Protein AF-A0A4Y2NCM9-F1 (afdb_monomer_lite)

Organism: Araneus ventricosus (NCBI:txid182803)

InterPro domains:
  IPR009729 Galactose-3-O-sulfotransferase [PF06990] (1-97)
  IPR009729 Galactose-3-O-sulfotransferase [PTHR14647] (1-116)
  IPR027417 P-loop containing nucleoside triphosphate hydrolase [G3DSA:3.40.50.300] (1-84)

Structure (mmCIF, N/CA/C/O backbone):
data_AF-A0A4Y2NCM9-F1
#
_entry.id   AF-A0A4Y2NCM9-F1
#
loop_
_atom_site.group_PDB
_atom_site.id
_atom_site.type_symbol
_atom_site.label_atom_id
_atom_site.label_alt_id
_atom_site.label_comp_id
_atom_site.label_asym_id
_atom_site.label_entity_id
_atom_site.label_seq_id
_atom_site.pdbx_PDB_ins_code
_atom_site.Cartn_x
_atom_site.Cartn_y
_atom_site.Cartn_z
_atom_site.occupancy
_atom_site.B_iso_or_equiv
_atom_site.auth_seq_id
_atom_site.auth_comp_id
_atom_site.aut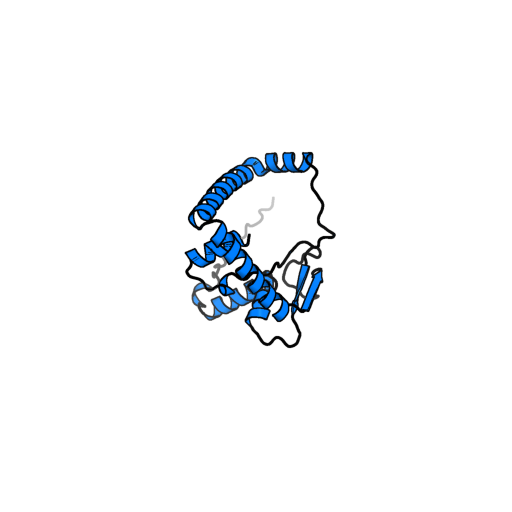h_asym_id
_atom_site.auth_atom_id
_atom_site.pdbx_PDB_model_num
ATOM 1 N N . MET A 1 1 ? -3.999 -5.827 4.465 1.00 87.31 1 MET A N 1
ATOM 2 C CA . MET A 1 1 ? -3.783 -4.992 3.259 1.00 87.31 1 MET A CA 1
ATOM 3 C C . MET A 1 1 ? -3.686 -5.899 2.050 1.00 87.31 1 MET A C 1
ATOM 5 O O . MET A 1 1 ? -4.489 -5.745 1.146 1.00 87.31 1 MET A O 1
ATOM 9 N N . ASP A 1 2 ? -2.775 -6.867 2.076 1.00 96.94 2 ASP A N 1
ATOM 10 C CA . ASP A 1 2 ? -2.495 -7.769 0.951 1.00 96.94 2 ASP A CA 1
ATOM 11 C C . ASP A 1 2 ? -3.730 -8.566 0.493 1.00 96.94 2 ASP A C 1
ATOM 13 O O . ASP A 1 2 ? -4.013 -8.621 -0.696 1.00 96.94 2 ASP A O 1
ATOM 17 N N . GLU A 1 3 ? -4.558 -9.054 1.421 1.00 98.06 3 GLU A N 1
ATOM 18 C CA . GLU A 1 3 ? -5.832 -9.725 1.098 1.00 98.06 3 GLU A CA 1
ATOM 19 C C . GLU A 1 3 ? -6.776 -8.828 0.271 1.00 98.06 3 GLU A C 1
ATOM 21 O O . GLU A 1 3 ? -7.452 -9.282 -0.650 1.00 98.06 3 GLU A O 1
ATOM 26 N N . SER A 1 4 ? -6.806 -7.522 0.561 1.00 97.75 4 SER A N 1
ATOM 27 C CA . SER A 1 4 ? -7.602 -6.559 -0.206 1.00 97.75 4 SER A CA 1
ATOM 28 C C . SER A 1 4 ? -7.053 -6.352 -1.616 1.00 97.75 4 SER A C 1
ATOM 30 O O . SER A 1 4 ? -7.839 -6.151 -2.539 1.00 97.75 4 SER A O 1
ATOM 32 N N . LEU A 1 5 ? -5.731 -6.427 -1.793 1.00 98.19 5 LEU A N 1
ATOM 33 C CA . LEU A 1 5 ? -5.086 -6.371 -3.107 1.00 98.19 5 LEU A CA 1
ATOM 34 C C . LEU A 1 5 ? -5.355 -7.640 -3.919 1.00 98.19 5 LEU A C 1
ATOM 36 O O . LEU A 1 5 ? -5.637 -7.540 -5.109 1.00 98.19 5 LEU A O 1
ATOM 40 N N . VAL A 1 6 ? -5.357 -8.814 -3.277 1.00 98.56 6 VAL A N 1
ATOM 41 C CA . VAL A 1 6 ? -5.759 -10.078 -3.914 1.00 98.56 6 VAL A CA 1
ATOM 42 C C . VAL A 1 6 ? -7.194 -9.979 -4.430 1.00 98.56 6 VAL A C 1
ATOM 44 O O . VAL A 1 6 ? -7.440 -10.247 -5.603 1.00 98.56 6 VAL A O 1
ATOM 47 N N . LEU A 1 7 ? -8.144 -9.531 -3.603 1.00 98.44 7 LEU A N 1
ATOM 48 C CA . LEU A 1 7 ? -9.526 -9.350 -4.061 1.00 98.44 7 LEU A CA 1
ATOM 49 C C . LEU A 1 7 ? -9.628 -8.329 -5.204 1.00 98.44 7 LEU A C 1
ATOM 51 O O . LEU A 1 7 ? -10.317 -8.586 -6.190 1.00 98.44 7 LEU A O 1
ATOM 55 N N . LEU A 1 8 ? -8.927 -7.194 -5.103 1.00 98.12 8 LEU A N 1
ATOM 56 C CA . LEU A 1 8 ? -8.916 -6.162 -6.144 1.00 98.12 8 LEU A CA 1
ATOM 57 C C . LEU A 1 8 ? -8.395 -6.697 -7.484 1.00 98.12 8 LEU A C 1
ATOM 59 O O . LEU A 1 8 ? -9.002 -6.429 -8.519 1.00 98.12 8 LEU A O 1
ATOM 63 N N . ARG A 1 9 ? -7.312 -7.482 -7.453 1.00 98.38 9 ARG A N 1
ATOM 64 C CA . ARG A 1 9 ? -6.724 -8.133 -8.628 1.00 98.38 9 ARG A CA 1
ATOM 65 C C . ARG A 1 9 ? -7.767 -8.949 -9.390 1.00 98.38 9 ARG A C 1
ATOM 67 O O . ARG A 1 9 ? -7.910 -8.789 -10.597 1.00 98.38 9 ARG A O 1
ATOM 74 N N . HIS A 1 10 ? -8.530 -9.782 -8.680 1.00 98.25 10 HIS A N 1
ATOM 75 C CA . HIS A 1 10 ? -9.581 -10.605 -9.290 1.00 98.25 10 HIS A CA 1
ATOM 76 C C . HIS A 1 10 ? -10.756 -9.775 -9.803 1.00 98.25 10 HIS A C 1
ATOM 78 O O . HIS A 1 10 ? -11.262 -10.048 -10.886 1.00 98.25 10 HIS A O 1
ATOM 84 N N . LEU A 1 11 ? -11.174 -8.742 -9.066 1.00 98.00 11 LEU A N 1
ATOM 85 C CA . LEU A 1 11 ? -12.281 -7.871 -9.479 1.00 98.00 11 LEU A CA 1
ATOM 86 C C . LEU A 1 11 ? -11.989 -7.091 -10.765 1.00 98.00 11 LEU A C 1
ATOM 88 O O . LEU A 1 11 ? -12.917 -6.785 -11.512 1.00 98.00 11 LEU A O 1
ATOM 92 N N . LEU A 1 12 ? -10.724 -6.750 -11.010 1.00 98.12 12 LEU A N 1
ATOM 93 C CA . LEU A 1 12 ? -10.300 -5.968 -12.173 1.00 98.12 12 LEU A CA 1
ATOM 94 C C . LEU A 1 12 ? -9.673 -6.815 -13.286 1.00 98.12 12 LEU A C 1
ATOM 96 O O . LEU A 1 12 ? -9.265 -6.256 -14.303 1.00 98.12 12 LEU A O 1
ATOM 100 N N . CYS A 1 13 ? -9.629 -8.142 -13.120 1.00 97.88 13 CYS A N 1
ATOM 101 C CA . CYS A 1 13 ? -8.948 -9.066 -14.032 1.00 97.88 13 CYS A CA 1
ATOM 102 C C . CYS A 1 13 ? -7.484 -8.664 -14.282 1.00 97.88 13 CYS A C 1
ATOM 104 O O . CYS A 1 13 ? -7.004 -8.714 -15.412 1.00 97.88 13 CYS A O 1
ATOM 106 N N . TRP A 1 14 ? -6.808 -8.216 -13.226 1.00 98.06 14 TRP A N 1
ATOM 107 C CA . TRP A 1 14 ? -5.428 -7.753 -13.268 1.00 98.06 14 TRP A CA 1
ATOM 108 C C . TRP A 1 14 ? -4.433 -8.886 -13.030 1.00 98.06 14 TRP A C 1
ATOM 110 O O . TRP A 1 14 ? -4.719 -9.883 -12.353 1.00 98.06 14 TRP A O 1
ATOM 120 N N . ASP A 1 15 ? -3.233 -8.707 -13.568 1.00 97.94 15 ASP A N 1
ATOM 121 C CA . ASP A 1 15 ? -2.120 -9.598 -13.296 1.00 97.94 15 ASP A CA 1
ATOM 122 C C . ASP A 1 15 ? -1.587 -9.363 -11.878 1.00 97.94 15 ASP A C 1
ATOM 124 O O . ASP A 1 15 ? -1.894 -8.377 -11.205 1.00 97.94 15 ASP A O 1
ATOM 128 N N . ILE A 1 16 ? -0.793 -10.310 -11.374 1.00 97.94 16 ILE A N 1
ATOM 129 C CA . ILE A 1 16 ? -0.213 -10.182 -10.031 1.00 97.94 16 ILE A CA 1
ATOM 130 C C . ILE A 1 16 ? 0.702 -8.956 -9.920 1.00 97.94 16 ILE A C 1
ATOM 132 O O . ILE A 1 16 ? 0.724 -8.306 -8.878 1.00 97.94 16 ILE A O 1
ATOM 136 N N . ASP A 1 17 ? 1.395 -8.613 -11.007 1.00 96.94 17 ASP A N 1
ATOM 137 C CA . ASP A 1 17 ? 2.324 -7.484 -11.067 1.00 96.94 17 ASP A CA 1
ATOM 138 C C . ASP A 1 17 ? 1.612 -6.124 -11.003 1.00 96.94 17 ASP A C 1
ATOM 140 O O . ASP A 1 17 ? 2.186 -5.168 -10.484 1.00 96.94 17 ASP A O 1
ATOM 144 N N . ASP A 1 18 ? 0.344 -6.043 -11.419 1.00 96.50 18 ASP A N 1
ATOM 145 C CA . ASP A 1 18 ? -0.454 -4.808 -11.370 1.00 96.50 18 ASP A CA 1
ATOM 146 C C . ASP A 1 18 ? -0.842 -4.402 -9.938 1.00 96.50 18 ASP A C 1
ATOM 148 O O . ASP A 1 18 ? -1.204 -3.251 -9.683 1.00 96.50 18 ASP A O 1
ATOM 152 N N . VAL A 1 19 ? -0.788 -5.344 -8.990 1.00 97.06 19 VAL A N 1
ATOM 153 C CA . VAL A 1 19 ? -1.152 -5.123 -7.581 1.00 97.06 19 VAL A CA 1
ATOM 154 C C . VAL A 1 19 ? 0.037 -5.216 -6.626 1.00 97.06 19 VAL A C 1
ATOM 156 O O . VAL A 1 19 ? -0.148 -5.147 -5.408 1.00 97.06 19 VAL A O 1
ATOM 159 N N . VAL A 1 20 ? 1.262 -5.337 -7.144 1.00 96.75 20 VAL A N 1
ATOM 160 C CA . VAL A 1 20 ? 2.476 -5.241 -6.326 1.00 96.75 20 VAL A CA 1
ATOM 161 C C . VAL A 1 20 ? 2.602 -3.822 -5.774 1.00 96.75 20 VAL A C 1
ATOM 163 O O . VAL A 1 20 ? 2.483 -2.834 -6.498 1.00 96.75 20 VAL A O 1
ATOM 166 N N . THR A 1 21 ? 2.877 -3.702 -4.472 1.00 94.31 21 THR A N 1
ATOM 167 C CA . THR A 1 21 ? 2.998 -2.395 -3.812 1.00 94.31 21 THR A CA 1
ATOM 168 C C . THR A 1 21 ? 4.256 -2.292 -2.961 1.00 94.31 21 THR A C 1
ATOM 170 O O . THR A 1 21 ? 4.607 -3.201 -2.213 1.00 94.31 21 THR A O 1
ATOM 173 N N . PHE A 1 22 ? 4.926 -1.141 -3.037 1.00 93.88 22 PHE A N 1
ATOM 174 C CA . PHE A 1 22 ? 6.016 -0.780 -2.133 1.00 93.88 22 PHE A CA 1
ATOM 175 C C . PHE A 1 22 ? 5.525 0.189 -1.058 1.00 93.88 22 PHE A C 1
ATOM 177 O O . PHE A 1 22 ? 4.723 1.090 -1.313 1.00 93.88 22 PHE A O 1
ATOM 184 N N . LYS A 1 23 ? 6.033 0.035 0.168 1.00 90.88 23 LYS A N 1
ATOM 185 C CA . LYS A 1 23 ? 5.654 0.878 1.312 1.00 90.88 23 LYS A CA 1
ATOM 186 C C . LYS A 1 23 ? 6.413 2.206 1.295 1.00 90.88 23 LYS A C 1
ATOM 188 O O . LYS A 1 23 ? 7.333 2.429 2.077 1.00 90.88 23 LYS A O 1
ATOM 193 N N . LEU A 1 24 ? 6.000 3.107 0.411 1.00 89.12 24 LEU A N 1
ATOM 194 C CA . LEU A 1 24 ? 6.487 4.487 0.378 1.00 89.12 24 LEU A CA 1
ATOM 195 C C . LEU A 1 24 ? 5.889 5.321 1.518 1.00 89.12 24 LEU A C 1
ATOM 197 O O . LEU A 1 24 ? 4.818 5.016 2.040 1.00 89.12 24 LEU A O 1
ATOM 201 N N . ASN A 1 25 ? 6.582 6.397 1.908 1.00 86.88 25 ASN A N 1
ATOM 202 C CA . ASN A 1 25 ? 6.146 7.331 2.956 1.00 86.88 25 ASN A CA 1
ATOM 203 C C . ASN A 1 25 ? 5.853 6.673 4.321 1.00 86.88 25 ASN A C 1
ATOM 205 O O . ASN A 1 25 ? 5.199 7.267 5.185 1.00 86.88 25 ASN A O 1
ATOM 209 N N . ALA A 1 26 ? 6.367 5.463 4.556 1.00 90.88 26 ALA A N 1
ATOM 210 C CA . ALA A 1 26 ? 6.241 4.797 5.838 1.00 90.88 26 ALA A CA 1
ATOM 211 C C . ALA A 1 26 ? 6.939 5.636 6.913 1.00 90.88 26 ALA A C 1
ATOM 213 O O . ALA A 1 26 ? 8.100 6.016 6.766 1.00 90.88 26 ALA A O 1
ATOM 214 N N . ARG A 1 27 ? 6.245 5.943 8.014 1.00 92.38 27 ARG A N 1
ATOM 215 C CA . ARG A 1 27 ? 6.860 6.676 9.128 1.00 92.38 27 ARG A CA 1
ATOM 216 C C . ARG A 1 27 ? 8.063 5.889 9.644 1.00 92.38 27 ARG A C 1
ATOM 218 O O . ARG A 1 27 ? 7.927 4.700 9.937 1.00 92.38 27 ARG A O 1
ATOM 225 N N . ASN A 1 28 ? 9.205 6.557 9.779 1.00 91.38 28 ASN A N 1
ATOM 226 C CA . ASN A 1 28 ? 10.401 5.959 10.351 1.00 91.38 28 ASN A CA 1
ATOM 227 C C . ASN A 1 28 ? 10.055 5.424 11.758 1.00 91.38 28 ASN A C 1
ATOM 229 O O . ASN A 1 28 ? 9.450 6.167 12.544 1.00 91.38 28 ASN A O 1
ATOM 233 N N . PRO A 1 29 ? 10.389 4.155 12.068 1.00 90.12 29 PRO A N 1
ATOM 234 C CA . PRO A 1 29 ? 10.079 3.525 13.347 1.00 90.12 29 PRO A CA 1
ATOM 235 C C . PRO A 1 29 ? 10.448 4.360 14.577 1.00 90.12 29 PRO A C 1
ATOM 237 O O . PRO A 1 29 ? 9.692 4.351 15.541 1.00 90.12 29 PRO A O 1
ATOM 240 N N . ILE A 1 30 ? 11.526 5.153 14.524 1.00 91.62 30 ILE A N 1
ATOM 241 C CA . ILE A 1 30 ? 11.964 5.994 15.654 1.00 91.62 30 ILE A CA 1
ATOM 242 C C . ILE A 1 30 ? 10.947 7.078 16.043 1.00 91.62 30 ILE A C 1
ATOM 244 O O . ILE A 1 30 ? 10.976 7.580 17.161 1.00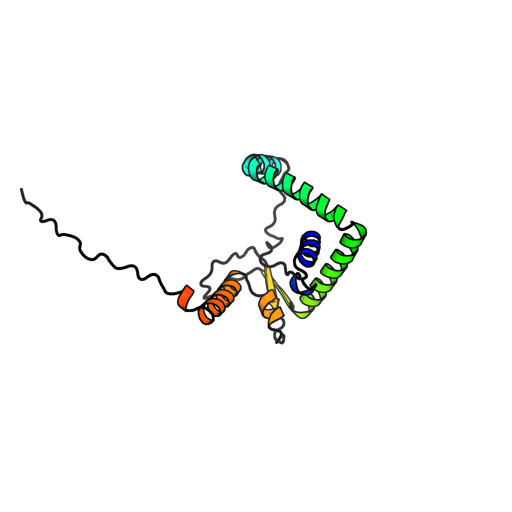 91.62 30 ILE A O 1
ATOM 248 N N . TYR A 1 31 ? 10.055 7.463 15.124 1.00 91.44 31 TYR A N 1
ATOM 249 C CA . TYR A 1 31 ? 8.999 8.451 15.364 1.00 91.44 31 TYR A CA 1
ATOM 250 C C . TYR A 1 31 ? 7.626 7.808 15.590 1.00 91.44 31 TYR A C 1
ATOM 252 O O . TYR A 1 31 ? 6.615 8.517 15.600 1.00 91.44 31 TYR A O 1
ATOM 260 N N . LYS A 1 32 ? 7.553 6.476 15.706 1.00 91.38 32 LYS A N 1
ATOM 261 C CA . LYS A 1 32 ? 6.320 5.779 16.073 1.00 91.38 32 LYS A CA 1
ATOM 262 C C . LYS A 1 32 ? 6.243 5.694 17.594 1.00 91.38 32 LYS A C 1
ATOM 264 O O . LYS A 1 32 ? 7.143 5.166 18.235 1.00 91.38 32 LYS A O 1
ATOM 269 N N . SER A 1 33 ? 5.156 6.205 18.159 1.00 90.25 33 SER A N 1
ATOM 270 C CA . SER A 1 33 ? 4.813 6.031 19.567 1.00 90.25 33 SER A CA 1
ATOM 271 C C . SER A 1 33 ? 3.634 5.074 19.691 1.00 90.25 33 SER A C 1
ATOM 273 O O . SER A 1 33 ? 2.718 5.092 18.866 1.00 90.25 33 SER A O 1
ATOM 2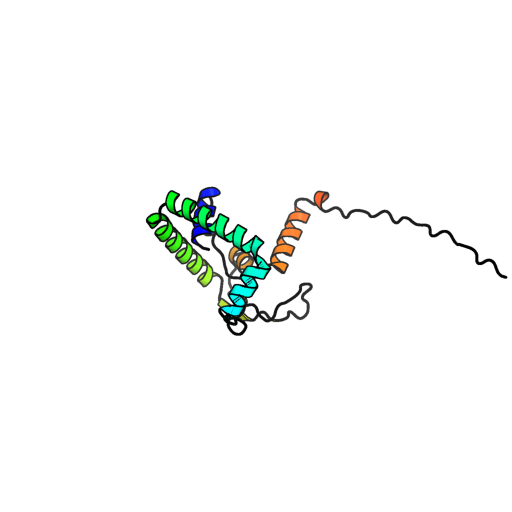75 N N . ASN A 1 34 ? 3.651 4.251 20.735 1.00 92.44 34 ASN A N 1
ATOM 276 C CA . ASN A 1 34 ? 2.494 3.444 21.091 1.00 92.44 34 ASN A CA 1
ATOM 277 C C . ASN A 1 34 ? 1.476 4.318 21.820 1.00 92.44 34 ASN A C 1
ATOM 279 O O . ASN A 1 34 ? 1.846 5.116 22.678 1.00 92.44 34 ASN A O 1
ATOM 283 N N . LEU A 1 35 ? 0.204 4.151 21.475 1.00 93.69 35 LEU A N 1
ATOM 284 C CA . LEU A 1 35 ? -0.898 4.810 22.164 1.00 93.69 35 LEU A CA 1
ATOM 285 C C . LEU A 1 35 ? -1.274 4.008 23.410 1.00 93.69 35 LEU A C 1
ATOM 287 O O . LEU A 1 35 ? -1.449 2.786 23.335 1.00 93.69 35 LEU A O 1
ATOM 291 N N . SER A 1 36 ? -1.440 4.699 24.533 1.00 96.81 36 SER A N 1
ATOM 292 C CA . SER A 1 36 ? -2.077 4.149 25.728 1.00 96.81 36 SER A CA 1
ATOM 293 C C . SER A 1 36 ? -3.542 3.808 25.454 1.00 96.81 36 SER A C 1
ATOM 295 O O . SER A 1 36 ? -4.161 4.312 24.513 1.00 96.81 36 SER A O 1
ATOM 297 N N . GLU A 1 37 ? -4.127 2.956 26.294 1.00 96.56 37 GLU A N 1
ATOM 298 C CA . GLU A 1 37 ? -5.530 2.573 26.128 1.00 96.56 37 GLU A CA 1
ATOM 299 C C . GLU A 1 37 ? -6.466 3.784 26.248 1.00 96.56 37 GLU A C 1
ATOM 301 O O . GLU A 1 37 ? -7.360 3.965 25.425 1.00 96.56 37 GLU A O 1
ATOM 306 N N . THR A 1 38 ? -6.194 4.695 27.186 1.00 97.50 38 THR A N 1
ATOM 307 C CA . THR A 1 38 ? -6.948 5.947 27.338 1.00 97.50 38 THR A CA 1
ATOM 308 C C . THR A 1 38 ? -6.892 6.814 26.077 1.00 97.50 38 THR A C 1
ATOM 310 O O . THR A 1 38 ? -7.916 7.348 25.651 1.00 97.50 38 THR A O 1
ATOM 313 N N . GLU A 1 39 ? -5.721 6.940 25.443 1.00 97.19 39 GLU A N 1
ATOM 314 C CA . GLU A 1 39 ? -5.579 7.691 24.189 1.00 97.19 39 GLU A CA 1
ATOM 315 C C . GLU A 1 39 ? -6.372 7.048 23.051 1.00 97.19 39 GLU A C 1
ATOM 317 O O . GLU A 1 39 ? -7.060 7.760 22.322 1.00 97.19 39 GLU A O 1
ATOM 322 N N . LYS A 1 40 ? -6.348 5.715 22.925 1.00 95.94 40 LYS A N 1
ATOM 323 C CA . LYS A 1 40 ? -7.156 5.003 21.922 1.00 95.94 40 LYS A CA 1
ATOM 324 C C . LYS A 1 40 ? -8.648 5.250 22.123 1.00 95.94 40 LYS A C 1
ATOM 326 O O . LYS A 1 40 ? -9.338 5.584 21.164 1.00 95.94 40 LYS A O 1
ATOM 331 N N . GLN A 1 41 ? -9.138 5.150 23.358 1.00 96.50 41 GLN A N 1
ATOM 332 C CA . GLN A 1 41 ? -10.550 5.395 23.666 1.00 96.50 41 GLN A CA 1
ATOM 333 C C . GLN A 1 41 ? -10.956 6.840 23.358 1.00 96.50 41 GLN A C 1
ATOM 335 O O . GLN A 1 41 ? -12.028 7.084 22.804 1.00 96.50 41 GLN A O 1
ATOM 340 N N . ASN A 1 42 ? -10.092 7.809 23.663 1.00 97.44 42 ASN A N 1
ATOM 341 C CA . ASN A 1 42 ? -10.338 9.206 23.313 1.00 97.44 42 ASN A CA 1
ATOM 342 C C . ASN A 1 42 ? -10.355 9.414 21.793 1.00 97.44 42 ASN A C 1
ATOM 344 O O . ASN A 1 42 ? -11.247 10.089 21.286 1.00 97.44 42 ASN A O 1
ATOM 348 N N . LEU A 1 43 ? -9.430 8.798 21.054 1.00 96.62 43 LEU A N 1
ATOM 349 C CA . LEU A 1 43 ? -9.403 8.865 19.592 1.00 96.62 43 LEU A CA 1
ATOM 350 C C . LEU A 1 43 ? -10.646 8.236 18.957 1.00 96.62 43 LEU A C 1
ATOM 352 O O . LEU A 1 43 ? -11.187 8.819 18.021 1.00 96.62 43 LEU A O 1
ATOM 356 N N . LEU A 1 44 ? -11.131 7.105 19.477 1.00 96.19 44 LEU A N 1
ATOM 357 C CA . LEU A 1 44 ? -12.368 6.470 19.010 1.00 96.19 44 LEU A CA 1
ATOM 358 C C . LEU A 1 44 ? -13.596 7.345 19.273 1.00 96.19 44 LEU A C 1
ATOM 360 O O . LEU A 1 44 ? -14.466 7.441 18.415 1.00 96.19 44 LEU A O 1
ATOM 364 N N . LYS A 1 45 ? -13.658 8.034 20.420 1.00 96.69 45 LYS A N 1
ATOM 365 C CA . LYS A 1 45 ? -14.730 9.002 20.705 1.00 96.69 45 LYS A CA 1
ATOM 366 C C . LYS A 1 45 ? -14.681 10.200 19.758 1.00 96.69 45 LYS A C 1
ATOM 368 O O . LYS A 1 45 ? -15.718 10.623 19.259 1.00 96.69 45 LYS A O 1
ATOM 373 N N . LEU A 1 46 ? -13.486 10.736 19.502 1.00 97.94 46 LEU A N 1
ATOM 374 C CA . LEU A 1 46 ? -13.292 11.875 18.600 1.00 97.94 46 LEU A CA 1
ATOM 375 C C . LEU A 1 46 ? -13.599 11.522 17.138 1.00 97.94 46 LEU A C 1
ATOM 377 O O . LEU A 1 46 ? -14.159 12.346 16.424 1.00 97.94 46 LEU A O 1
ATOM 381 N N . ASN A 1 47 ? -13.280 10.298 16.711 1.00 97.75 47 ASN A N 1
ATOM 382 C CA . ASN A 1 47 ? -13.492 9.802 15.347 1.00 97.75 47 ASN A CA 1
ATOM 383 C C . ASN A 1 47 ? -14.649 8.795 15.289 1.00 97.75 47 ASN A C 1
ATOM 385 O O . ASN A 1 47 ? -14.602 7.829 14.531 1.00 97.75 47 ASN A O 1
ATOM 389 N N . TYR A 1 48 ? -15.685 8.994 16.108 1.00 97.50 48 TYR A N 1
ATOM 390 C CA . TYR A 1 48 ? -16.766 8.018 16.265 1.00 97.50 48 TYR A CA 1
ATOM 391 C C . TYR A 1 48 ? -17.450 7.667 14.936 1.00 97.50 48 TYR A C 1
ATOM 393 O O . TYR A 1 48 ? -17.706 6.498 14.657 1.00 97.50 48 TYR A O 1
ATOM 401 N N . ALA A 1 49 ? -17.702 8.668 14.087 1.00 97.94 49 ALA A N 1
ATOM 402 C CA . ALA A 1 49 ? -18.307 8.451 12.775 1.00 97.94 49 ALA A CA 1
ATOM 403 C C . ALA A 1 49 ? -17.422 7.583 11.861 1.00 97.94 49 ALA A C 1
ATOM 405 O O . ALA A 1 49 ? -17.922 6.652 11.228 1.00 97.94 49 ALA A O 1
ATOM 406 N N . ASP A 1 50 ? -16.113 7.838 11.839 1.00 98.00 50 ASP A N 1
ATOM 407 C CA . ASP A 1 50 ? -15.163 7.060 11.040 1.00 98.00 50 ASP A CA 1
ATOM 408 C C . ASP A 1 50 ? -14.992 5.641 11.588 1.00 98.00 50 ASP A C 1
ATOM 410 O O . ASP A 1 50 ? -14.888 4.694 10.811 1.00 98.00 50 ASP A O 1
ATOM 414 N N . ALA A 1 51 ? -15.032 5.464 12.913 1.00 96.94 51 ALA A N 1
ATOM 415 C CA . ALA A 1 51 ? -15.003 4.146 13.543 1.00 96.94 51 ALA A CA 1
ATOM 416 C C . ALA A 1 51 ? -16.226 3.303 13.139 1.00 96.94 51 ALA A C 1
ATOM 418 O O . ALA A 1 51 ? -16.077 2.149 12.740 1.00 96.94 51 ALA A O 1
ATOM 419 N N . LEU A 1 52 ? -17.427 3.895 13.144 1.00 97.44 52 LEU A N 1
ATOM 420 C CA . LEU A 1 52 ? -18.636 3.222 12.655 1.00 97.44 52 LEU A CA 1
ATOM 421 C C . LEU A 1 52 ? -18.525 2.829 11.175 1.00 97.44 52 LEU A C 1
ATOM 423 O O . LEU A 1 52 ? -18.950 1.737 10.784 1.00 97.44 52 LEU A O 1
ATOM 427 N N . LEU A 1 53 ? -17.966 3.714 10.345 1.00 98.12 53 LEU A N 1
ATOM 428 C CA . LEU A 1 53 ? -17.754 3.448 8.925 1.00 98.12 53 LEU A CA 1
ATOM 429 C C . LEU A 1 53 ? -16.762 2.296 8.723 1.00 98.12 53 LEU A C 1
ATOM 431 O O . LEU A 1 53 ? -17.033 1.372 7.954 1.00 98.12 53 LEU A O 1
ATOM 435 N N . TYR A 1 54 ? -15.646 2.328 9.450 1.00 96.88 54 TYR A N 1
ATOM 436 C CA . TYR A 1 54 ? -14.626 1.287 9.437 1.00 96.88 54 TYR A CA 1
ATOM 437 C C . TYR A 1 54 ? -15.217 -0.075 9.816 1.00 96.88 54 TYR A C 1
ATOM 439 O O . TYR A 1 54 ? -15.102 -1.026 9.042 1.00 96.88 54 TYR A O 1
ATOM 447 N N . ASP A 1 55 ? -15.953 -0.159 10.928 1.00 97.31 55 ASP A N 1
ATOM 448 C CA . ASP A 1 55 ? -16.580 -1.401 11.395 1.00 97.31 55 ASP A CA 1
ATOM 449 C C . ASP A 1 55 ? -17.546 -1.998 10.366 1.00 97.31 55 ASP A C 1
ATOM 451 O O . ASP A 1 55 ? -17.625 -3.220 10.185 1.00 97.31 55 ASP A O 1
ATOM 455 N N . ARG A 1 56 ? -18.300 -1.142 9.665 1.00 98.06 56 ARG A N 1
ATOM 456 C CA . ARG A 1 56 ? -19.204 -1.575 8.595 1.00 98.06 56 ARG A CA 1
ATOM 457 C C . ARG A 1 56 ? -18.434 -2.206 7.438 1.00 98.06 56 ARG A C 1
ATOM 459 O O . ARG A 1 56 ? -18.874 -3.239 6.924 1.00 98.06 56 ARG A O 1
ATOM 466 N N . PHE A 1 57 ? -17.329 -1.596 7.017 1.00 97.69 57 PHE A N 1
ATOM 467 C CA . PHE A 1 57 ? -16.552 -2.071 5.875 1.00 97.69 57 PHE A CA 1
ATOM 468 C C . PHE A 1 57 ? -15.647 -3.254 6.203 1.00 97.69 57 PHE A C 1
ATOM 470 O O . PHE A 1 57 ? -15.529 -4.121 5.347 1.00 97.69 57 PHE A O 1
ATOM 477 N N . VAL A 1 58 ? -15.117 -3.377 7.424 1.00 97.62 58 VAL A N 1
ATOM 478 C CA . VAL A 1 58 ? -14.410 -4.594 7.864 1.00 97.62 58 VAL A CA 1
ATOM 479 C C . VAL A 1 58 ? -15.343 -5.800 7.808 1.00 97.62 58 VAL A C 1
ATOM 481 O O . VAL A 1 58 ? -15.032 -6.789 7.157 1.00 97.62 58 VAL A O 1
ATOM 484 N N . LYS A 1 59 ? -16.559 -5.687 8.358 1.00 98.31 59 LYS A N 1
ATOM 485 C CA . LYS A 1 59 ? -17.556 -6.771 8.283 1.00 98.31 59 LYS A CA 1
ATOM 486 C C . LYS A 1 59 ? -17.974 -7.104 6.853 1.00 98.31 59 LYS A C 1
ATOM 488 O O . LYS A 1 59 ? -18.374 -8.231 6.577 1.00 98.31 59 LYS A O 1
ATOM 493 N N . LYS A 1 60 ? -17.979 -6.114 5.953 1.00 98.06 60 LYS A N 1
ATOM 494 C CA . LYS A 1 60 ? -18.221 -6.361 4.527 1.00 98.06 60 LYS A CA 1
ATOM 495 C C . LYS A 1 60 ? -17.034 -7.103 3.916 1.00 98.06 60 LYS A C 1
ATOM 497 O O . LYS A 1 60 ? -17.251 -8.108 3.259 1.00 98.06 60 LYS A O 1
ATOM 502 N N . PHE A 1 61 ? -15.820 -6.629 4.167 1.00 98.12 61 PHE A N 1
ATOM 503 C CA . PHE A 1 61 ? -14.581 -7.219 3.682 1.00 98.12 61 PHE A CA 1
ATOM 504 C C . PHE A 1 61 ? -14.439 -8.683 4.107 1.00 98.12 61 PHE A C 1
ATOM 506 O O . PHE A 1 61 ? -14.190 -9.529 3.258 1.00 98.12 61 PHE A O 1
ATOM 513 N N . ASP A 1 62 ? -14.720 -9.005 5.372 1.00 98.25 62 ASP A N 1
ATOM 514 C CA . ASP A 1 62 ? -14.680 -10.383 5.869 1.00 98.25 62 ASP A CA 1
ATOM 515 C C . ASP A 1 62 ? -15.606 -11.311 5.075 1.00 98.25 62 ASP A C 1
ATOM 517 O O . ASP A 1 62 ? -15.239 -12.443 4.777 1.00 98.25 62 ASP A O 1
ATOM 521 N N . LYS A 1 63 ? -16.791 -10.833 4.670 1.00 98.44 63 LYS A N 1
ATOM 522 C CA . LYS A 1 63 ? -17.706 -11.619 3.827 1.00 98.44 63 LYS A CA 1
ATOM 523 C C . LYS A 1 63 ? -17.145 -11.863 2.431 1.00 98.44 63 LYS A C 1
ATOM 525 O O . LYS A 1 63 ? -17.351 -12.948 1.898 1.00 98.44 63 LYS A O 1
ATOM 530 N N . GLU A 1 64 ? -16.452 -10.884 1.851 1.00 98.38 64 GLU A N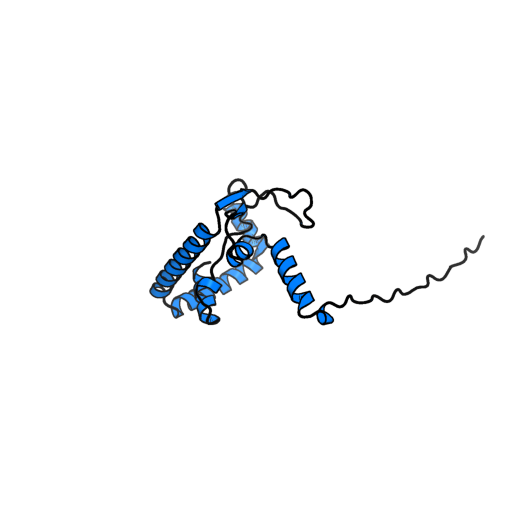 1
ATOM 531 C CA . GLU A 1 64 ? -15.771 -11.062 0.562 1.00 98.38 64 GLU A CA 1
ATOM 532 C C . GLU A 1 64 ? -14.624 -12.078 0.690 1.00 98.38 64 GLU A C 1
ATOM 534 O O . GLU A 1 64 ? -14.466 -12.934 -0.176 1.00 98.38 64 GLU A O 1
ATOM 539 N N . VAL A 1 65 ? -13.870 -12.051 1.798 1.00 98.44 65 VAL A N 1
ATOM 540 C CA . VAL A 1 65 ? -12.817 -13.040 2.090 1.00 98.44 65 VAL A CA 1
ATOM 541 C C . VAL A 1 65 ? -13.400 -14.446 2.256 1.00 98.44 65 VAL A C 1
ATOM 543 O O . VAL A 1 65 ? -12.851 -15.397 1.701 1.00 98.44 65 VAL A O 1
ATOM 546 N N . GLU A 1 66 ? -14.521 -14.598 2.969 1.00 98.44 66 GLU A N 1
ATOM 547 C CA . GLU A 1 66 ? -15.203 -15.896 3.088 1.00 98.44 66 GLU A CA 1
ATOM 548 C C . GLU A 1 66 ? -15.714 -16.406 1.737 1.00 98.44 66 GLU A C 1
ATOM 550 O O . GLU A 1 66 ? -15.520 -17.574 1.412 1.00 98.44 66 GLU A O 1
ATOM 555 N N . ALA A 1 67 ? -16.333 -15.537 0.931 1.00 98.44 67 ALA A N 1
ATOM 556 C CA . ALA A 1 67 ? -16.831 -15.897 -0.396 1.00 98.44 67 ALA A CA 1
ATOM 557 C C . ALA A 1 67 ? -15.700 -16.281 -1.362 1.00 98.44 67 ALA A C 1
ATOM 559 O O . ALA A 1 67 ? -15.870 -17.174 -2.191 1.00 98.44 67 ALA A O 1
ATOM 560 N N . PHE A 1 68 ? -14.541 -15.629 -1.245 1.00 98.38 68 PHE A N 1
ATOM 561 C CA . PHE A 1 68 ? -13.337 -15.976 -1.998 1.00 98.38 68 PHE A CA 1
ATOM 562 C C . PHE A 1 68 ? -12.694 -17.291 -1.520 1.00 98.38 68 PHE A C 1
ATOM 564 O O . PHE A 1 68 ? -12.059 -17.994 -2.310 1.00 98.38 68 PHE A O 1
ATOM 571 N N . GLY A 1 69 ? -12.891 -17.633 -0.244 1.00 98.69 69 GLY A N 1
ATOM 572 C CA . GLY A 1 69 ? -12.359 -18.816 0.425 1.00 98.69 69 GLY A CA 1
ATOM 573 C C . GLY A 1 69 ? -11.054 -18.526 1.168 1.00 98.69 69 GLY A C 1
ATOM 574 O O . GLY A 1 69 ? -10.076 -18.066 0.581 1.00 98.69 69 GLY A O 1
ATOM 575 N N . ARG A 1 70 ? -11.006 -18.846 2.469 1.00 98.31 70 ARG A N 1
ATOM 576 C CA . ARG A 1 70 ? -9.861 -18.527 3.347 1.00 98.31 70 ARG A CA 1
ATOM 577 C C . ARG A 1 70 ? -8.559 -19.226 2.966 1.00 98.31 70 ARG A C 1
ATOM 579 O O . ARG A 1 70 ? -7.504 -18.603 3.017 1.00 98.31 70 ARG A O 1
ATOM 586 N N . GLU A 1 71 ? -8.624 -20.495 2.573 1.00 98.56 71 GLU A N 1
ATOM 587 C CA . GLU A 1 71 ? -7.436 -21.249 2.153 1.00 98.56 71 GLU A CA 1
ATOM 588 C C . GLU A 1 71 ? -6.836 -20.657 0.873 1.00 98.56 71 GLU A C 1
ATOM 590 O O . GLU A 1 71 ? -5.642 -20.363 0.811 1.00 98.56 71 GLU A O 1
ATOM 595 N N . ARG A 1 72 ? -7.693 -20.375 -0.115 1.00 98.50 72 ARG A N 1
ATOM 596 C CA . ARG A 1 72 ? -7.303 -19.693 -1.350 1.00 98.50 72 ARG A CA 1
ATOM 597 C C . ARG A 1 72 ? -6.741 -18.298 -1.069 1.00 98.50 72 ARG A C 1
ATOM 599 O O . ARG A 1 72 ? -5.704 -17.947 -1.622 1.00 98.50 72 ARG A O 1
ATOM 606 N N . MET A 1 73 ? -7.390 -17.522 -0.197 1.00 98.69 73 MET A N 1
ATOM 607 C CA . MET A 1 73 ? -6.921 -16.193 0.203 1.00 98.69 73 MET A CA 1
ATOM 608 C C . MET A 1 73 ? -5.510 -16.250 0.790 1.00 98.69 73 MET A C 1
ATOM 610 O O . MET A 1 73 ? -4.655 -15.455 0.404 1.00 98.69 73 MET A O 1
ATOM 614 N N . ALA A 1 74 ? -5.245 -17.207 1.682 1.00 98.69 74 ALA A N 1
ATOM 615 C CA . ALA A 1 74 ? -3.929 -17.384 2.284 1.00 98.69 74 ALA A CA 1
ATOM 616 C C . ALA A 1 74 ? -2.862 -17.740 1.236 1.00 98.69 74 ALA A C 1
ATOM 618 O O . ALA A 1 74 ? -1.788 -17.138 1.233 1.00 98.69 74 ALA A O 1
ATOM 619 N N . ALA A 1 75 ? -3.169 -18.664 0.320 1.00 98.75 75 ALA A N 1
ATOM 620 C CA . ALA A 1 75 ? -2.257 -19.062 -0.751 1.00 98.75 75 ALA A CA 1
ATOM 621 C C . ALA A 1 75 ? -1.939 -17.899 -1.708 1.00 98.75 75 ALA A C 1
ATOM 623 O O . ALA A 1 75 ? -0.773 -17.623 -1.983 1.00 98.75 75 ALA A O 1
ATOM 624 N N . GLU A 1 76 ? -2.958 -17.174 -2.176 1.00 98.69 76 GLU A N 1
ATOM 625 C CA . GLU A 1 76 ? -2.759 -16.047 -3.094 1.00 98.69 76 GLU A CA 1
ATOM 626 C C . GLU A 1 76 ? -2.094 -14.841 -2.416 1.00 98.69 76 GLU A C 1
ATOM 628 O O . GLU A 1 76 ? -1.300 -14.143 -3.043 1.00 98.69 76 GLU A O 1
ATOM 633 N N . THR A 1 77 ? -2.346 -14.625 -1.123 1.00 98.62 77 THR A N 1
ATOM 634 C CA . THR A 1 77 ? -1.634 -13.608 -0.336 1.00 98.62 77 THR A CA 1
ATOM 635 C C . THR A 1 77 ? -0.153 -13.961 -0.187 1.00 98.62 77 THR A C 1
ATOM 637 O O . THR A 1 77 ? 0.704 -13.088 -0.313 1.00 98.62 77 THR A O 1
ATOM 640 N N . ALA A 1 78 ? 0.174 -15.236 0.048 1.00 98.62 78 ALA A N 1
ATOM 641 C CA . ALA A 1 78 ? 1.561 -15.689 0.108 1.00 98.62 78 ALA A CA 1
ATOM 642 C C . ALA A 1 78 ? 2.280 -15.496 -1.237 1.00 98.62 78 ALA A C 1
ATOM 644 O O . ALA A 1 78 ? 3.415 -15.018 -1.256 1.00 98.62 78 ALA A O 1
ATOM 645 N N . GLU A 1 79 ? 1.604 -15.790 -2.350 1.00 98.62 79 GLU A N 1
ATOM 646 C CA . GLU A 1 79 ? 2.151 -15.573 -3.691 1.00 98.62 79 GLU A CA 1
ATOM 647 C C . GLU A 1 79 ? 2.357 -14.081 -3.995 1.00 98.62 79 GLU A C 1
ATOM 649 O O . GLU A 1 79 ? 3.426 -13.692 -4.464 1.00 98.62 79 GLU A O 1
ATOM 654 N N . LEU A 1 80 ? 1.395 -13.217 -3.646 1.00 98.69 80 LEU A N 1
ATOM 655 C CA . LEU A 1 80 ? 1.550 -11.764 -3.777 1.00 98.69 80 LEU A CA 1
ATOM 656 C C . LEU A 1 80 ? 2.732 -11.239 -2.954 1.00 98.69 80 LEU A C 1
ATOM 658 O O . LEU A 1 80 ? 3.504 -10.407 -3.435 1.00 98.69 80 LEU A O 1
ATOM 662 N N . ASN A 1 81 ? 2.906 -11.735 -1.730 1.00 98.38 81 ASN A N 1
ATOM 663 C CA . ASN A 1 81 ? 4.011 -11.332 -0.863 1.00 98.38 81 ASN A CA 1
ATOM 664 C C . ASN A 1 81 ? 5.366 -11.775 -1.415 1.00 98.38 81 ASN A C 1
ATOM 666 O O . ASN A 1 81 ? 6.310 -10.984 -1.419 1.00 98.38 81 ASN A O 1
ATOM 670 N N . LYS A 1 82 ? 5.452 -13.001 -1.938 1.00 98.50 82 LYS A N 1
ATOM 671 C CA . LYS A 1 82 ? 6.643 -13.493 -2.632 1.00 98.50 82 LYS A CA 1
ATOM 672 C C . LYS A 1 82 ? 6.960 -12.624 -3.849 1.00 98.50 82 LYS A C 1
ATOM 674 O O . LYS A 1 82 ? 8.082 -12.142 -3.975 1.00 98.50 82 LYS A O 1
ATOM 679 N N . ARG A 1 83 ? 5.967 -12.354 -4.699 1.00 98.00 83 ARG A N 1
ATOM 680 C CA . ARG A 1 83 ? 6.159 -11.539 -5.903 1.00 98.00 83 ARG A CA 1
ATOM 681 C C . ARG A 1 83 ? 6.566 -10.102 -5.577 1.00 98.00 83 ARG A C 1
ATOM 683 O O . ARG A 1 83 ? 7.436 -9.534 -6.232 1.00 98.00 83 ARG A O 1
ATOM 690 N N . THR A 1 84 ? 5.986 -9.532 -4.524 1.00 97.75 84 THR A N 1
ATOM 691 C CA . THR A 1 84 ? 6.363 -8.209 -4.013 1.00 97.75 84 THR A CA 1
ATOM 692 C C . THR A 1 84 ? 7.814 -8.186 -3.544 1.00 97.75 84 THR A C 1
ATOM 694 O O . THR A 1 84 ? 8.519 -7.225 -3.842 1.00 97.75 84 THR A O 1
ATOM 697 N N . LEU A 1 85 ? 8.278 -9.235 -2.858 1.00 97.44 85 LEU A N 1
ATOM 698 C CA . LEU A 1 85 ? 9.670 -9.349 -2.421 1.00 97.44 85 LEU A CA 1
ATOM 699 C C . LEU A 1 85 ? 10.637 -9.440 -3.609 1.00 97.44 85 LEU A C 1
ATOM 701 O O . LEU A 1 85 ? 11.637 -8.732 -3.616 1.00 97.44 85 LEU A O 1
ATOM 705 N N . GLU A 1 86 ? 10.317 -10.229 -4.637 1.00 96.81 86 GLU A N 1
ATOM 706 C CA . GLU A 1 86 ? 11.138 -10.330 -5.854 1.00 96.81 86 GLU A CA 1
ATOM 707 C C . GLU A 1 86 ? 11.319 -8.965 -6.538 1.00 96.81 86 GLU A C 1
ATOM 709 O O . GLU A 1 86 ? 12.437 -8.571 -6.878 1.00 96.81 86 GLU A O 1
ATOM 714 N N . TRP A 1 87 ? 10.226 -8.211 -6.709 1.00 96.38 87 TRP A N 1
ATOM 715 C CA . TRP A 1 87 ? 10.291 -6.838 -7.216 1.00 96.38 87 TRP A CA 1
ATOM 716 C C . TRP A 1 87 ? 11.095 -5.931 -6.287 1.00 96.38 87 TRP A C 1
ATOM 718 O O . TRP A 1 87 ? 11.882 -5.108 -6.755 1.00 96.38 87 TRP A O 1
ATOM 728 N N . TYR A 1 88 ? 10.904 -6.068 -4.976 1.00 95.56 88 TYR A N 1
ATOM 729 C CA . TYR A 1 88 ? 11.585 -5.249 -3.984 1.00 95.56 88 TYR A CA 1
ATOM 730 C C . TYR A 1 88 ? 13.101 -5.434 -4.047 1.00 95.56 88 TYR A C 1
ATOM 732 O O . TYR A 1 88 ? 13.821 -4.453 -4.190 1.00 95.56 88 TYR A O 1
ATOM 740 N N . GLU A 1 89 ? 13.588 -6.673 -4.020 1.00 94.69 89 GLU A N 1
ATOM 741 C CA . GLU A 1 89 ? 15.020 -6.991 -4.087 1.00 94.69 89 GLU A CA 1
ATOM 742 C C . GLU A 1 89 ? 15.645 -6.548 -5.417 1.00 94.69 89 GLU A C 1
ATOM 744 O O . GLU A 1 89 ? 16.771 -6.042 -5.454 1.00 94.69 89 GLU A O 1
ATOM 749 N N . MET A 1 90 ? 14.891 -6.668 -6.512 1.00 93.06 90 MET A N 1
ATOM 750 C CA . MET A 1 90 ? 15.325 -6.212 -7.830 1.00 93.06 90 MET A CA 1
ATOM 751 C C . MET A 1 90 ? 15.450 -4.686 -7.914 1.00 93.06 90 MET A C 1
ATOM 753 O O . MET A 1 90 ? 16.375 -4.178 -8.549 1.00 93.06 90 MET A O 1
ATOM 757 N N . CYS A 1 91 ? 14.517 -3.943 -7.316 1.00 93.50 91 CYS A N 1
ATOM 758 C CA . CYS A 1 91 ? 14.436 -2.495 -7.487 1.00 93.50 91 CYS A CA 1
ATOM 759 C C . CYS A 1 91 ? 15.156 -1.706 -6.388 1.00 93.50 91 CYS A C 1
ATOM 761 O O . CYS A 1 91 ? 15.697 -0.636 -6.674 1.00 93.50 91 CYS A O 1
ATOM 763 N N . VAL A 1 92 ? 15.138 -2.187 -5.144 1.00 94.31 92 VAL A N 1
ATOM 764 C CA . VAL A 1 92 ? 15.500 -1.417 -3.950 1.00 94.31 92 VAL A CA 1
ATOM 765 C C . VAL A 1 92 ? 16.861 -1.845 -3.419 1.00 94.31 92 VAL A C 1
ATOM 767 O O . VAL A 1 92 ? 17.079 -3.001 -3.074 1.00 94.31 92 VAL A O 1
ATOM 770 N N . SER A 1 93 ? 17.774 -0.882 -3.312 1.00 93.56 93 SER A N 1
ATOM 771 C CA . SER A 1 93 ? 19.108 -1.089 -2.750 1.00 93.56 93 SER A CA 1
ATOM 772 C C . SER A 1 93 ? 19.190 -0.770 -1.259 1.00 93.56 93 SER A C 1
ATOM 774 O O . SER A 1 93 ? 20.038 -1.318 -0.563 1.00 93.56 93 SER A O 1
ATOM 776 N N . ASP A 1 94 ? 18.394 0.194 -0.785 1.00 91.81 94 ASP A N 1
ATOM 777 C CA . ASP A 1 94 ? 18.444 0.670 0.601 1.00 91.81 94 ASP A CA 1
ATOM 778 C C . ASP A 1 94 ? 17.184 1.469 0.979 1.00 91.81 94 ASP A C 1
ATOM 780 O O . ASP A 1 94 ? 16.528 2.065 0.119 1.00 91.81 94 ASP A O 1
ATOM 784 N N . GLU A 1 95 ? 16.901 1.563 2.276 1.00 92.44 95 GLU A N 1
ATOM 785 C CA . GLU A 1 95 ? 15.867 2.425 2.850 1.00 92.44 95 GLU A CA 1
ATOM 786 C C . GLU A 1 95 ? 16.504 3.512 3.711 1.00 92.44 95 GLU A C 1
ATOM 788 O O . GLU A 1 95 ? 17.181 3.239 4.702 1.00 92.44 95 GLU A O 1
ATOM 793 N N . LYS A 1 96 ? 16.240 4.781 3.392 1.00 89.75 96 LYS A N 1
ATOM 794 C CA . LYS A 1 96 ? 16.781 5.907 4.168 1.00 89.75 96 LYS A CA 1
ATOM 795 C C . LYS A 1 96 ? 15.687 6.838 4.647 1.00 89.75 96 LYS A C 1
ATOM 797 O O . LYS A 1 96 ? 14.695 7.021 3.935 1.00 89.75 96 LYS A O 1
ATOM 802 N N . PRO A 1 97 ? 15.867 7.485 5.815 1.00 87.62 97 PRO A N 1
ATOM 803 C CA . PRO A 1 97 ? 15.044 8.623 6.175 1.00 87.62 97 PRO A CA 1
ATOM 804 C C . PRO A 1 97 ? 15.018 9.606 5.011 1.00 87.62 97 PRO A C 1
ATOM 806 O O . PRO A 1 97 ? 16.046 9.876 4.379 1.00 87.62 97 PRO A O 1
ATOM 809 N N . SER A 1 98 ? 13.829 10.116 4.725 1.00 83.50 98 SER A N 1
ATOM 810 C CA . SER A 1 98 ? 13.646 11.166 3.743 1.00 83.50 98 SER A CA 1
ATOM 811 C C . SER A 1 98 ? 14.609 12.306 4.092 1.00 83.50 98 SER A C 1
ATOM 813 O O . SER A 1 98 ? 14.747 12.660 5.264 1.00 83.50 98 SER A O 1
ATOM 815 N N . ASN A 1 99 ? 15.289 12.875 3.090 1.00 78.19 99 ASN A N 1
ATOM 816 C CA . ASN A 1 99 ? 16.188 14.024 3.245 1.00 78.19 99 ASN A CA 1
ATOM 817 C C . ASN A 1 99 ? 15.756 15.213 2.377 1.00 78.19 99 ASN A C 1
ATOM 819 O O . ASN A 1 99 ? 15.350 15.052 1.224 1.00 78.19 99 ASN A O 1
ATOM 823 N N . LYS A 1 100 ? 15.872 16.435 2.919 1.00 69.44 100 LYS A N 1
ATOM 824 C CA . LYS A 1 100 ? 15.454 17.654 2.216 1.00 69.44 100 LYS A CA 1
ATOM 825 C C . LYS A 1 100 ? 16.311 17.843 0.966 1.00 69.44 100 LYS A C 1
ATOM 827 O O . LYS A 1 100 ? 17.494 18.173 1.052 1.00 69.44 100 LYS A O 1
ATOM 832 N N . ARG A 1 101 ? 15.705 17.716 -0.216 1.00 72.69 101 ARG A N 1
ATOM 833 C CA . ARG A 1 101 ? 16.377 18.065 -1.474 1.00 72.69 101 ARG A CA 1
ATOM 834 C C . ARG A 1 101 ? 16.556 19.582 -1.526 1.00 72.69 101 ARG A C 1
ATOM 836 O O . ARG A 1 101 ? 15.586 20.321 -1.358 1.00 72.69 101 ARG A O 1
ATOM 843 N N . LYS A 1 102 ? 17.783 20.055 -1.797 1.00 66.62 102 LYS A N 1
ATOM 844 C CA . LYS A 1 102 ? 18.165 21.489 -1.805 1.00 66.62 102 LYS A CA 1
ATOM 845 C C . LYS A 1 102 ? 17.279 22.383 -2.701 1.00 66.62 102 LYS A C 1
ATOM 847 O O . LYS A 1 102 ? 17.337 23.598 -2.562 1.00 66.62 102 LYS A O 1
ATOM 852 N N . LYS A 1 103 ? 16.463 21.805 -3.597 1.00 66.69 103 LYS A N 1
ATOM 853 C CA . LYS A 1 103 ? 15.563 22.503 -4.536 1.00 66.69 103 LYS A CA 1
ATOM 854 C C . LYS A 1 103 ? 14.192 21.818 -4.710 1.00 66.69 103 LYS A C 1
ATOM 856 O O . LYS A 1 103 ? 13.650 21.807 -5.812 1.00 66.69 103 LYS A O 1
ATOM 861 N N . SER A 1 104 ? 13.636 21.194 -3.668 1.00 69.94 104 SER A N 1
ATOM 862 C CA . SER A 1 104 ? 12.288 20.612 -3.785 1.00 69.94 104 SER A CA 1
ATOM 863 C C . SER A 1 104 ? 11.222 21.708 -3.893 1.00 69.94 104 SER A C 1
ATOM 865 O O . SER A 1 104 ? 11.150 22.574 -3.024 1.00 69.94 104 SER A O 1
ATOM 867 N N . LYS A 1 105 ? 10.367 21.642 -4.924 1.00 79.25 105 LYS A N 1
ATOM 868 C CA . LYS A 1 105 ? 9.112 22.420 -5.001 1.00 79.25 105 LYS A CA 1
ATOM 869 C C . LYS A 1 105 ? 8.050 21.909 -4.019 1.00 79.25 105 LYS A C 1
ATOM 871 O O . LYS A 1 105 ? 7.089 22.610 -3.729 1.00 79.25 105 LYS A O 1
ATOM 876 N N . HIS A 1 106 ? 8.218 20.682 -3.538 1.00 80.62 106 HIS A N 1
ATOM 877 C CA . HIS A 1 106 ? 7.240 19.951 -2.750 1.00 80.62 106 HIS A CA 1
ATOM 878 C C . HIS A 1 106 ? 7.586 19.964 -1.263 1.00 80.62 106 HIS A C 1
ATOM 880 O O . HIS A 1 106 ? 8.770 19.935 -0.897 1.00 80.62 106 HIS A O 1
ATOM 886 N N . TYR A 1 107 ? 6.544 19.966 -0.423 1.00 82.62 107 TYR A N 1
ATOM 887 C CA . TYR A 1 107 ? 6.687 19.738 1.012 1.00 82.62 107 TYR A CA 1
ATOM 888 C C . TYR A 1 107 ? 7.379 18.400 1.265 1.00 82.62 107 TYR A C 1
ATOM 890 O O . TYR A 1 107 ? 7.241 17.443 0.507 1.00 82.62 107 TYR A O 1
ATOM 898 N N . PHE A 1 108 ? 8.138 18.363 2.348 1.00 81.50 108 PHE A N 1
ATOM 899 C CA . PHE A 1 108 ? 9.019 17.269 2.680 1.00 81.50 108 PHE A CA 1
ATOM 900 C C . PHE A 1 108 ? 8.864 16.931 4.163 1.00 81.50 108 PHE A C 1
ATOM 902 O O . PHE A 1 108 ? 8.931 17.823 5.013 1.00 81.50 108 PHE A O 1
ATOM 909 N N . ASN A 1 109 ? 8.691 15.643 4.470 1.00 86.75 109 ASN A N 1
ATOM 910 C CA . ASN A 1 109 ? 8.574 15.153 5.836 1.00 86.75 109 ASN A CA 1
ATOM 911 C C . ASN A 1 109 ? 9.830 14.348 6.226 1.00 86.75 109 ASN A C 1
ATOM 913 O O . ASN A 1 109 ? 9.988 13.228 5.751 1.00 86.75 109 ASN A O 1
ATOM 917 N N . PRO A 1 110 ? 10.695 14.839 7.135 1.00 88.00 110 PRO A N 1
ATOM 918 C CA . PRO A 1 110 ? 11.906 14.113 7.540 1.00 88.00 110 PRO A CA 1
ATOM 919 C C . PRO A 1 110 ? 11.620 12.837 8.346 1.00 88.00 110 PRO A C 1
ATOM 921 O O . PRO A 1 110 ? 12.536 12.085 8.663 1.00 88.00 110 PRO A O 1
ATOM 924 N N . ARG A 1 111 ? 10.359 12.597 8.730 1.00 91.69 111 ARG A N 1
ATOM 925 C CA . ARG A 1 111 ? 9.960 11.471 9.581 1.00 91.69 111 ARG A CA 1
ATOM 926 C C . ARG A 1 111 ? 9.486 10.250 8.801 1.00 91.69 111 ARG A C 1
ATOM 928 O O . ARG A 1 111 ? 8.970 9.327 9.426 1.00 91.69 111 ARG A O 1
ATOM 935 N N . VAL A 1 112 ? 9.610 10.234 7.477 1.00 91.25 112 VAL A N 1
ATOM 936 C CA . VAL A 1 112 ? 9.239 9.078 6.644 1.00 91.25 112 VAL A CA 1
ATOM 937 C C . VAL A 1 112 ? 10.466 8.432 6.008 1.00 91.25 112 VAL A C 1
ATOM 939 O O . VAL A 1 112 ? 11.507 9.072 5.887 1.00 91.25 112 VAL A O 1
ATOM 942 N N . MET A 1 113 ? 10.346 7.166 5.630 1.00 91.38 113 MET A N 1
ATOM 943 C CA . MET A 1 113 ? 11.352 6.409 4.891 1.00 91.38 113 MET A CA 1
ATOM 944 C C . MET A 1 113 ? 11.173 6.615 3.383 1.00 91.38 113 MET A C 1
ATOM 946 O O . MET A 1 113 ? 10.063 6.837 2.896 1.00 91.38 113 MET A O 1
ATOM 950 N N . THR A 1 114 ? 12.283 6.545 2.655 1.00 90.88 114 THR A N 1
ATOM 951 C CA . THR A 1 114 ? 12.365 6.619 1.193 1.00 90.88 114 THR A CA 1
ATOM 952 C C . THR A 1 114 ? 13.188 5.450 0.675 1.00 90.88 114 THR A C 1
ATOM 954 O O . THR A 1 114 ? 14.163 5.055 1.320 1.00 90.88 114 THR A O 1
ATOM 957 N N . LEU A 1 115 ? 12.810 4.924 -0.488 1.00 92.75 115 LEU A N 1
ATOM 958 C CA . LEU A 1 115 ? 13.508 3.818 -1.137 1.00 92.75 115 LEU A CA 1
ATOM 959 C C . LEU A 1 115 ? 14.602 4.370 -2.053 1.00 92.75 115 LEU A C 1
ATOM 961 O O . LEU A 1 115 ? 14.384 5.343 -2.777 1.00 92.75 115 LEU A O 1
ATOM 965 N N . GLN A 1 116 ? 15.784 3.769 -2.001 1.00 89.69 116 GLN A N 1
ATOM 966 C CA . GLN A 1 116 ? 16.871 4.009 -2.946 1.00 89.69 116 GLN A CA 1
ATOM 967 C C . GLN A 1 116 ? 16.915 2.866 -3.954 1.00 89.69 116 GLN A C 1
ATOM 969 O O . GLN A 1 116 ? 16.726 1.712 -3.579 1.00 89.69 116 GLN A O 1
ATOM 974 N N . THR A 1 117 ? 17.174 3.183 -5.219 1.00 88.81 117 THR A N 1
ATOM 975 C CA . THR A 1 117 ? 17.306 2.189 -6.289 1.00 88.81 117 THR A CA 1
ATOM 976 C C . THR A 1 117 ? 18.760 1.840 -6.554 1.00 88.81 117 THR A C 1
ATOM 978 O O . THR A 1 117 ? 19.647 2.681 -6.370 1.00 88.81 117 THR A O 1
ATOM 981 N N . TRP A 1 118 ? 19.015 0.649 -7.099 1.00 84.69 118 TRP A N 1
ATOM 982 C CA . TRP A 1 118 ? 20.339 0.349 -7.643 1.00 84.69 118 TRP A CA 1
ATOM 983 C C . TRP A 1 118 ? 20.682 1.309 -8.792 1.00 84.69 118 TRP A C 1
ATOM 985 O O . TRP A 1 118 ? 19.833 1.649 -9.617 1.00 84.69 118 TRP A O 1
ATOM 995 N N . MET A 1 119 ? 21.940 1.755 -8.864 1.00 72.00 119 MET A N 1
ATOM 996 C CA . MET A 1 119 ? 22.390 2.725 -9.880 1.00 72.00 119 MET A CA 1
ATOM 997 C C . MET A 1 119 ? 22.295 2.191 -11.320 1.00 72.00 119 MET A C 1
ATOM 999 O O . MET A 1 119 ? 22.325 2.972 -12.265 1.00 72.00 119 MET A O 1
ATOM 1003 N N . ASN A 1 120 ? 22.205 0.871 -11.488 1.00 71.94 120 ASN A N 1
ATOM 1004 C CA . ASN A 1 120 ? 22.178 0.167 -12.768 1.00 71.94 120 ASN A CA 1
ATOM 1005 C C . ASN A 1 120 ? 20.775 -0.310 -13.184 1.00 71.94 120 ASN A C 1
ATOM 1007 O O . ASN A 1 120 ? 20.661 -0.969 -14.218 1.00 71.94 120 ASN A O 1
ATOM 1011 N N . VAL A 1 121 ? 19.715 -0.011 -12.420 1.00 71.12 121 VAL A N 1
ATOM 1012 C CA . VAL A 1 121 ? 18.359 -0.396 -12.829 1.00 71.12 121 VAL A CA 1
ATOM 1013 C C . VAL A 1 121 ? 17.910 0.485 -13.994 1.00 71.12 121 VAL A C 1
ATOM 1015 O O . VAL A 1 121 ? 17.576 1.652 -13.814 1.00 71.12 121 VAL A O 1
ATOM 1018 N N . THR A 1 122 ? 17.872 -0.083 -15.199 1.00 75.50 122 THR A N 1
ATOM 1019 C CA . THR A 1 122 ? 17.291 0.551 -16.398 1.00 75.50 122 THR A CA 1
ATOM 1020 C C . THR A 1 122 ? 15.789 0.289 -16.538 1.00 75.50 122 THR A C 1
ATOM 1022 O O . THR A 1 122 ? 15.156 0.796 -17.460 1.00 75.50 122 THR A O 1
ATOM 1025 N N . ASN A 1 123 ? 15.206 -0.499 -15.630 1.00 85.44 123 ASN A N 1
ATOM 1026 C CA . ASN A 1 123 ? 13.790 -0.842 -15.639 1.00 85.44 123 ASN A CA 1
ATOM 1027 C C . ASN A 1 123 ? 12.936 0.368 -15.215 1.00 85.44 123 ASN A C 1
ATOM 1029 O O . ASN A 1 123 ? 12.942 0.774 -14.050 1.00 85.44 123 ASN A O 1
ATOM 1033 N N . GLU A 1 124 ? 12.171 0.921 -16.161 1.00 87.44 124 GLU A N 1
ATOM 1034 C CA . GLU A 1 124 ? 11.272 2.061 -15.930 1.00 87.44 124 GLU A CA 1
ATOM 1035 C C . GLU A 1 124 ? 10.216 1.784 -14.846 1.00 87.44 124 GLU A C 1
ATOM 1037 O O . GLU A 1 124 ? 9.797 2.704 -14.135 1.00 87.44 124 GLU A O 1
ATOM 1042 N N . THR A 1 125 ? 9.819 0.518 -14.679 1.00 90.56 125 THR A N 1
ATOM 1043 C CA . THR A 1 125 ? 8.871 0.074 -13.649 1.00 90.56 125 THR A CA 1
ATOM 1044 C C . THR A 1 125 ? 9.468 0.261 -12.262 1.00 90.56 125 THR A C 1
ATOM 1046 O O . THR A 1 125 ? 8.846 0.909 -11.427 1.00 90.56 125 THR A O 1
ATOM 1049 N N . CYS A 1 126 ? 10.711 -0.182 -12.034 1.00 91.94 126 CYS A N 1
ATOM 1050 C CA . CYS A 1 126 ? 11.395 0.054 -10.760 1.00 91.94 126 CYS A CA 1
ATOM 1051 C C . CYS A 1 126 ? 11.485 1.548 -10.444 1.00 91.94 126 CYS A C 1
ATOM 1053 O O . CYS A 1 126 ? 11.138 1.961 -9.341 1.00 91.94 126 CYS A O 1
ATOM 1055 N N . GLY A 1 127 ? 11.872 2.367 -11.430 1.00 88.69 127 GLY A N 1
ATOM 1056 C CA . GLY A 1 127 ? 11.910 3.820 -11.265 1.00 88.69 127 GLY A CA 1
ATOM 1057 C C . GLY A 1 127 ? 10.550 4.398 -10.864 1.00 88.69 127 GLY A C 1
ATOM 1058 O O . GLY A 1 127 ? 10.472 5.228 -9.961 1.00 88.69 127 GLY A O 1
ATOM 1059 N N . SER A 1 128 ? 9.470 3.921 -11.482 1.00 89.38 128 SER A N 1
ATOM 1060 C CA . SER A 1 128 ? 8.103 4.355 -11.175 1.00 89.38 128 SER A CA 1
ATOM 1061 C C . SER A 1 128 ? 7.641 3.908 -9.782 1.00 89.38 128 SER A C 1
ATOM 1063 O O . SER A 1 128 ? 7.016 4.690 -9.072 1.00 89.38 128 SER A O 1
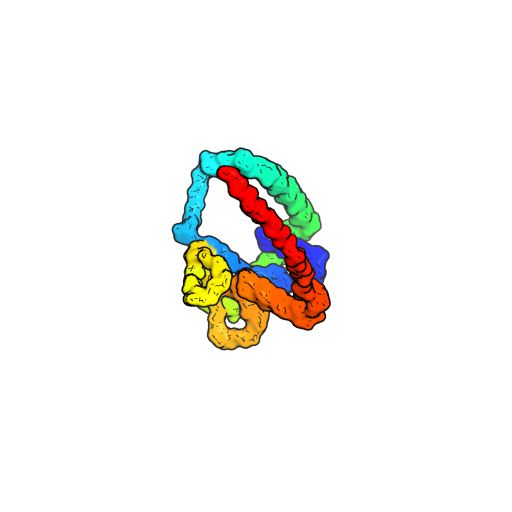ATOM 1065 N N . MET A 1 129 ? 7.989 2.689 -9.363 1.00 91.31 129 MET A N 1
ATOM 1066 C CA . MET A 1 129 ? 7.583 2.111 -8.075 1.00 91.31 129 MET A CA 1
ATOM 1067 C C . MET A 1 129 ? 8.330 2.698 -6.870 1.00 91.31 129 MET A C 1
ATOM 1069 O O . MET A 1 129 ? 7.807 2.674 -5.757 1.00 91.31 129 MET A O 1
ATOM 1073 N N . THR A 1 130 ? 9.546 3.219 -7.057 1.00 91.25 130 THR A N 1
ATOM 1074 C CA . THR A 1 130 ? 10.358 3.786 -5.962 1.00 91.25 130 THR A CA 1
ATOM 1075 C C . THR A 1 130 ? 10.296 5.309 -5.860 1.00 91.25 130 THR A C 1
ATOM 1077 O O . THR A 1 130 ? 10.766 5.880 -4.874 1.00 91.25 130 THR A O 1
ATOM 1080 N N . VAL A 1 131 ? 9.761 5.995 -6.874 1.00 88.06 131 VAL A N 1
ATOM 1081 C CA . VAL A 1 131 ? 9.631 7.456 -6.860 1.00 88.06 131 VAL A CA 1
ATOM 1082 C C . VAL A 1 131 ? 8.574 7.893 -5.841 1.00 88.06 131 VAL A C 1
ATOM 1084 O O . VAL A 1 131 ? 7.486 7.338 -5.747 1.00 88.06 131 VAL A O 1
ATOM 1087 N N . GLU A 1 132 ? 8.887 8.948 -5.088 1.00 86.44 132 GLU A N 1
ATOM 1088 C CA . GLU A 1 132 ? 7.959 9.568 -4.138 1.00 86.44 132 GLU A CA 1
ATOM 1089 C C . GLU A 1 132 ? 6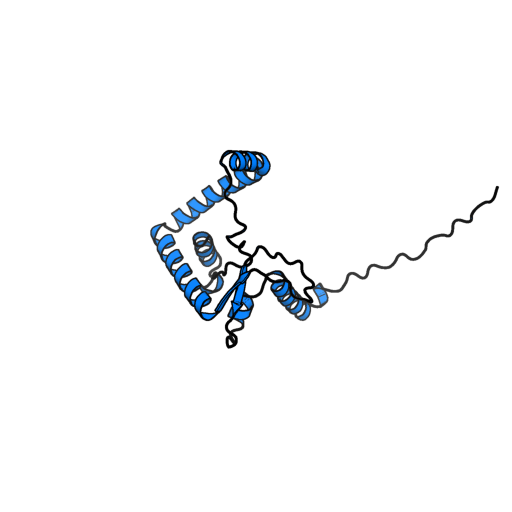.683 10.098 -4.827 1.00 86.44 132 GLU A C 1
ATOM 1091 O O . GLU A 1 132 ? 6.729 10.619 -5.943 1.00 86.44 132 GLU A O 1
ATOM 1096 N N . GLU A 1 133 ? 5.555 10.061 -4.112 1.00 87.75 133 GLU A N 1
ATOM 1097 C CA . GLU A 1 133 ? 4.215 10.420 -4.610 1.00 87.75 133 GLU A CA 1
ATOM 1098 C C . GLU A 1 133 ? 4.160 11.761 -5.365 1.00 87.75 133 GLU A C 1
ATOM 1100 O O . GLU A 1 133 ? 3.597 11.842 -6.458 1.00 87.75 133 GLU A O 1
ATOM 1105 N N . LEU A 1 134 ? 4.739 12.827 -4.798 1.00 88.38 134 LEU A N 1
ATOM 1106 C CA . LEU A 1 134 ? 4.626 14.178 -5.359 1.00 88.38 134 LEU A CA 1
ATOM 1107 C C . LEU A 1 134 ? 5.390 14.322 -6.692 1.00 88.38 134 LEU A C 1
ATOM 1109 O O . LEU A 1 134 ? 4.783 14.752 -7.676 1.00 88.38 134 LEU A O 1
ATOM 1113 N N . PRO A 1 135 ? 6.678 13.928 -6.793 1.00 87.19 135 PRO A N 1
ATOM 1114 C CA . PRO A 1 135 ? 7.346 13.804 -8.087 1.00 87.19 135 PRO A CA 1
ATOM 1115 C C . PRO A 1 135 ? 6.642 12.858 -9.070 1.00 87.19 135 PRO A C 1
ATOM 1117 O O . PRO A 1 135 ? 6.583 13.185 -10.253 1.00 87.19 135 PRO A O 1
ATOM 1120 N N . PHE A 1 136 ? 6.111 11.715 -8.616 1.00 89.69 136 PHE A N 1
ATOM 1121 C CA . PHE A 1 136 ? 5.424 10.761 -9.496 1.00 89.69 136 PHE A CA 1
ATOM 1122 C C . PHE A 1 136 ? 4.161 11.367 -10.117 1.00 89.69 136 PHE A C 1
ATOM 1124 O O . PHE A 1 136 ? 3.954 11.314 -11.328 1.00 89.69 136 PHE A O 1
ATOM 1131 N N . THR A 1 137 ? 3.349 12.027 -9.292 1.00 91.19 137 THR A N 1
ATOM 1132 C CA . THR A 1 137 ? 2.121 12.704 -9.720 1.00 91.19 137 THR A CA 1
ATOM 1133 C C . THR A 1 137 ? 2.413 13.778 -10.764 1.00 91.19 137 THR A C 1
ATOM 1135 O O . THR A 1 137 ? 1.672 13.919 -11.735 1.00 91.19 137 THR A O 1
ATOM 1138 N N . GLU A 1 138 ? 3.505 14.527 -10.600 1.00 90.00 138 GLU A N 1
ATOM 1139 C CA . GLU A 1 138 ? 3.924 15.530 -11.579 1.00 90.00 138 GLU A CA 1
ATOM 1140 C C . GLU A 1 138 ? 4.315 14.893 -12.924 1.00 90.00 138 GLU A C 1
ATOM 1142 O O . GLU A 1 138 ? 3.911 15.397 -13.971 1.00 90.00 138 GLU A O 1
ATOM 1147 N N . GLN A 1 139 ? 5.012 13.750 -12.918 1.00 90.62 139 GLN A N 1
ATOM 1148 C CA . GLN A 1 139 ? 5.312 13.005 -14.150 1.00 90.62 139 GLN A CA 1
ATOM 1149 C C . GLN A 1 139 ? 4.032 12.549 -14.863 1.00 90.62 139 GLN A C 1
ATOM 1151 O O . GLN A 1 139 ? 3.909 12.711 -16.079 1.00 90.62 139 GLN A O 1
ATOM 1156 N N . ILE A 1 140 ? 3.054 12.024 -14.114 1.00 92.00 140 ILE A N 1
ATOM 1157 C CA . ILE A 1 140 ? 1.754 11.622 -14.669 1.00 92.00 140 ILE A CA 1
ATOM 1158 C C . ILE A 1 140 ? 1.039 12.829 -15.278 1.00 92.00 140 ILE A C 1
ATOM 1160 O O . ILE A 1 140 ? 0.582 12.752 -16.418 1.00 92.00 140 ILE A O 1
ATOM 1164 N N . ARG A 1 141 ? 0.974 13.957 -14.561 1.00 91.25 141 ARG A N 1
ATOM 1165 C CA . ARG A 1 141 ? 0.330 15.184 -15.056 1.00 91.25 141 ARG A CA 1
ATOM 1166 C C . ARG A 1 141 ? 0.974 15.683 -16.341 1.00 91.25 141 ARG A C 1
ATOM 1168 O O . ARG A 1 141 ? 0.257 15.988 -17.286 1.00 91.25 141 ARG A O 1
ATOM 1175 N N . GLN A 1 142 ? 2.302 15.715 -16.414 1.00 91.44 142 GLN A N 1
ATOM 1176 C CA . GLN A 1 142 ? 3.013 16.141 -17.621 1.00 91.44 142 GLN A CA 1
ATOM 1177 C C . GLN A 1 142 ? 2.687 15.245 -18.822 1.00 91.44 142 GLN A C 1
ATOM 1179 O O . GLN A 1 142 ? 2.403 15.754 -19.907 1.00 91.44 142 GLN A O 1
ATOM 1184 N N . ARG A 1 143 ? 2.637 13.920 -18.622 1.00 91.94 143 ARG A N 1
ATOM 1185 C CA . ARG A 1 143 ? 2.209 12.972 -19.665 1.00 91.94 143 ARG A CA 1
ATOM 1186 C C . ARG A 1 143 ? 0.753 13.203 -20.077 1.00 91.94 143 ARG A C 1
ATOM 1188 O O . ARG A 1 143 ? 0.464 13.282 -21.266 1.00 91.94 143 ARG A O 1
ATOM 1195 N N . GLN A 1 144 ? -0.158 13.378 -19.121 1.00 93.38 144 GLN A N 1
ATOM 1196 C CA . GLN A 1 144 ? -1.569 13.661 -19.405 1.00 93.38 144 GLN A CA 1
ATOM 1197 C C . GLN A 1 144 ? -1.760 14.978 -20.163 1.00 93.38 144 GLN A C 1
ATOM 1199 O O . GLN A 1 144 ? -2.564 15.030 -21.088 1.00 93.38 144 GLN A O 1
ATOM 1204 N N . MET A 1 145 ? -1.012 16.026 -19.816 1.00 92.50 145 MET A N 1
ATOM 1205 C CA . MET A 1 145 ? -1.045 17.314 -20.515 1.00 92.50 145 MET A CA 1
ATOM 1206 C C . MET A 1 145 ? -0.533 17.205 -21.951 1.00 92.50 145 MET A C 1
ATOM 1208 O O . MET A 1 145 ? -1.084 17.852 -22.838 1.00 92.50 145 MET A O 1
ATOM 1212 N N . ALA A 1 146 ? 0.489 16.379 -22.187 1.00 92.06 146 ALA A N 1
ATOM 1213 C CA . ALA A 1 146 ? 0.995 16.115 -23.528 1.00 92.06 146 ALA A CA 1
ATOM 1214 C C . ALA A 1 146 ? -0.024 15.348 -24.389 1.00 92.06 146 ALA A C 1
ATOM 1216 O O . ALA A 1 146 ? -0.181 15.659 -25.567 1.00 92.06 146 ALA A O 1
ATOM 1217 N N . ILE A 1 147 ? -0.743 14.385 -23.800 1.00 94.19 147 ILE A N 1
ATOM 1218 C CA . ILE A 1 147 ? -1.758 13.582 -24.503 1.00 94.19 147 ILE A CA 1
ATOM 1219 C C . ILE A 1 147 ? -3.055 14.383 -24.721 1.00 94.19 147 ILE A C 1
ATOM 1221 O O . ILE A 1 147 ? -3.661 14.308 -25.788 1.00 94.19 147 ILE A O 1
ATOM 1225 N N . TYR A 1 148 ? -3.474 15.181 -23.734 1.00 91.88 148 TYR A N 1
ATOM 1226 C CA . TYR A 1 148 ? -4.757 15.894 -23.725 1.00 91.88 148 TYR A CA 1
ATOM 1227 C C . TYR A 1 148 ? -4.600 17.414 -23.549 1.00 91.88 148 TYR A C 1
ATOM 1229 O O . TYR A 1 148 ? -5.212 17.997 -22.650 1.00 91.88 148 TYR A O 1
ATOM 1237 N N . PRO A 1 149 ? -3.850 18.117 -24.415 1.00 86.44 149 PRO A N 1
ATOM 1238 C CA . PRO A 1 149 ? -3.512 19.531 -24.212 1.00 86.44 149 PRO A CA 1
ATOM 1239 C C . PRO A 1 149 ? -4.738 20.452 -24.142 1.00 86.44 149 PRO A C 1
ATOM 1241 O O . PRO A 1 149 ? -4.711 21.493 -23.489 1.00 86.44 149 PRO A O 1
ATOM 1244 N N . GLN A 1 150 ? -5.843 20.066 -24.786 1.00 85.75 150 GLN A N 1
ATOM 1245 C CA . GLN A 1 150 ? -7.090 20.833 -24.779 1.00 85.75 150 GLN A CA 1
ATOM 1246 C C . GLN A 1 150 ? -7.762 20.851 -23.398 1.00 85.75 150 GLN A C 1
ATOM 1248 O O . GLN A 1 150 ? -8.343 21.869 -23.023 1.00 85.75 150 GLN A O 1
ATOM 1253 N N . SER A 1 151 ? -7.640 19.762 -22.633 1.00 83.81 151 SER A N 1
ATOM 1254 C CA . SER A 1 151 ? -8.236 19.609 -21.299 1.00 83.81 151 SER A CA 1
ATOM 1255 C C . SER A 1 151 ? -7.517 20.427 -20.223 1.00 83.81 151 SER A C 1
ATOM 1257 O O . SER A 1 151 ? -8.083 20.678 -19.165 1.00 83.81 151 SER A O 1
ATOM 1259 N N . PHE A 1 152 ? -6.286 20.870 -20.497 1.00 80.81 152 PHE A N 1
ATOM 1260 C CA . PHE A 1 152 ? -5.443 21.622 -19.561 1.00 80.81 152 PHE A CA 1
ATOM 1261 C C . PHE A 1 152 ? -5.203 23.070 -19.998 1.00 80.81 152 PHE A C 1
ATOM 1263 O O . PHE A 1 152 ? -4.272 23.722 -19.518 1.00 80.81 152 PHE A O 1
ATOM 1270 N N . LYS A 1 153 ? -6.038 23.602 -20.901 1.00 77.38 153 LYS A N 1
ATOM 1271 C CA . LYS A 1 153 ? -5.984 25.024 -21.247 1.00 77.38 153 LYS A CA 1
ATOM 1272 C C . LYS A 1 153 ? -6.193 25.862 -19.984 1.00 77.38 153 LYS A C 1
ATOM 1274 O O . LYS A 1 153 ? -7.195 25.663 -19.294 1.00 77.38 153 LYS A O 1
ATOM 1279 N N . PRO A 1 154 ? -5.292 26.812 -19.680 1.00 72.19 154 PRO A N 1
ATOM 1280 C CA . PRO A 1 154 ? -5.488 27.690 -18.543 1.00 72.19 154 PRO A CA 1
ATOM 1281 C C . PRO A 1 154 ? -6.805 28.444 -18.718 1.00 72.19 154 PRO A C 1
ATOM 1283 O O . PRO A 1 154 ? -7.090 28.984 -19.791 1.00 72.19 154 PRO A O 1
ATOM 1286 N N . VAL A 1 155 ? -7.612 28.484 -17.657 1.00 72.81 155 VAL A N 1
ATOM 1287 C CA . VAL A 1 155 ? -8.787 29.351 -17.615 1.00 72.81 155 VAL A CA 1
ATOM 1288 C C . VAL A 1 155 ? -8.275 30.782 -17.725 1.00 72.81 155 VAL A C 1
ATOM 1290 O O . VAL A 1 155 ? -7.635 31.298 -16.809 1.00 72.81 155 VAL A O 1
ATOM 1293 N N . ILE A 1 156 ? -8.528 31.421 -18.866 1.00 73.75 156 ILE A N 1
ATOM 1294 C CA . ILE A 1 156 ? -8.220 32.836 -19.055 1.00 73.75 156 ILE A CA 1
ATOM 1295 C C . ILE A 1 156 ? -9.199 33.612 -18.175 1.00 73.75 156 ILE A C 1
ATOM 1297 O O . ILE A 1 156 ? -10.327 33.905 -18.577 1.00 73.75 156 ILE A O 1
ATOM 1301 N N . LEU A 1 157 ? -8.781 33.934 -16.951 1.00 66.69 157 LEU A N 1
ATOM 1302 C CA . LEU A 1 157 ? -9.493 34.888 -16.116 1.00 66.69 157 LEU A CA 1
ATOM 1303 C C . LEU A 1 157 ? -9.414 36.246 -16.820 1.00 66.69 157 LEU A C 1
ATOM 1305 O O . LEU A 1 157 ? -8.372 36.899 -16.837 1.00 66.69 157 LEU A O 1
ATOM 1309 N N . ARG A 1 158 ? -10.514 36.665 -17.458 1.00 61.84 158 ARG A N 1
ATOM 1310 C CA . ARG A 1 158 ? -10.643 38.027 -17.984 1.00 61.84 158 ARG A CA 1
ATOM 1311 C C . ARG A 1 158 ? -10.501 38.994 -16.810 1.00 61.84 158 ARG A C 1
ATOM 1313 O O . ARG A 1 158 ? -11.400 39.089 -15.977 1.00 61.84 158 ARG A O 1
ATOM 1320 N N . ASN A 1 159 ? -9.390 39.726 -16.763 1.00 54.34 159 ASN A N 1
ATOM 1321 C CA . ASN A 1 159 ? -9.227 40.866 -15.868 1.00 54.34 159 ASN A CA 1
ATOM 1322 C C . ASN A 1 159 ? -10.403 41.832 -16.076 1.00 54.34 159 ASN A C 1
ATOM 1324 O O . ASN A 1 159 ? -10.512 42.462 -17.128 1.00 54.34 159 ASN A O 1
ATOM 1328 N N . LYS A 1 160 ? -11.280 41.975 -15.075 1.00 51.28 160 LYS A N 1
ATOM 1329 C CA . LYS A 1 160 ? -12.187 43.125 -14.990 1.00 51.28 160 LYS A CA 1
ATOM 1330 C C . LYS A 1 160 ? -11.345 44.350 -14.636 1.00 51.28 160 LYS A C 1
ATOM 1332 O O . LYS A 1 160 ? -11.151 44.670 -13.468 1.00 51.28 160 LYS A O 1
ATOM 1337 N N . THR A 1 161 ? -10.816 45.034 -15.641 1.00 50.38 161 THR A N 1
ATOM 1338 C CA . THR A 1 161 ? -10.288 46.386 -15.473 1.00 50.38 161 THR A CA 1
ATOM 1339 C C . THR A 1 161 ? -11.450 47.372 -15.365 1.00 50.38 161 THR A C 1
ATOM 1341 O O . THR A 1 161 ? -12.218 47.529 -16.310 1.00 50.38 161 THR A O 1
ATOM 1344 N N . LYS A 1 162 ? -11.571 48.033 -14.205 1.00 41.34 162 LYS A N 1
ATOM 1345 C CA . LYS A 1 162 ? -11.681 49.501 -14.033 1.00 41.34 162 LYS A CA 1
ATOM 1346 C C . LYS A 1 162 ? -12.213 49.830 -12.635 1.00 41.34 162 LYS A C 1
ATOM 1348 O O . LYS A 1 162 ? -13.413 49.845 -12.390 1.00 41.34 162 LYS A O 1
ATOM 1353 N N . THR A 1 163 ? -11.291 50.132 -11.730 1.00 38.47 163 THR A N 1
ATOM 1354 C CA . THR A 1 163 ? -11.545 50.879 -10.498 1.00 38.47 163 THR A CA 1
ATOM 1355 C C . THR A 1 163 ? -11.973 52.297 -10.874 1.00 38.47 163 THR A C 1
ATOM 1357 O O . THR A 1 163 ? -11.203 53.062 -11.456 1.00 38.47 163 THR A O 1
ATOM 1360 N N . THR A 1 164 ? -13.221 52.640 -10.576 1.00 37.66 164 THR A N 1
ATOM 1361 C CA . THR A 1 164 ? -13.757 53.999 -10.663 1.00 37.66 164 THR A CA 1
ATOM 1362 C C . THR A 1 164 ? -13.055 54.868 -9.617 1.00 37.66 164 THR A C 1
ATOM 1364 O O . THR A 1 164 ? -13.065 54.541 -8.432 1.00 37.66 164 THR A O 1
ATOM 1367 N N . LYS A 1 165 ? -12.419 55.967 -10.043 1.00 40.44 165 LYS A N 1
ATOM 1368 C CA . LYS A 1 165 ? -11.907 57.008 -9.139 1.00 40.44 165 LYS A CA 1
ATOM 1369 C C . LYS A 1 165 ? -13.088 57.613 -8.371 1.00 40.44 165 LYS A C 1
ATOM 1371 O O . LYS A 1 165 ? -13.952 58.213 -9.003 1.00 40.44 165 LYS A O 1
ATOM 1376 N N . LEU A 1 166 ? -13.106 57.501 -7.042 1.00 38.59 166 LEU A N 1
ATOM 1377 C CA . LEU A 1 166 ? -13.881 58.415 -6.200 1.00 38.59 166 LEU A CA 1
ATOM 1378 C C . LEU A 1 166 ? -12.996 59.615 -5.859 1.00 38.59 166 LEU A C 1
ATOM 1380 O O . LEU A 1 166 ? -11.962 59.485 -5.208 1.00 38.59 166 LEU A O 1
ATOM 1384 N N . SER A 1 167 ? -13.412 60.773 -6.355 1.00 36.75 167 SER A N 1
ATOM 1385 C CA . SER A 1 167 ? -12.909 62.091 -5.992 1.00 36.75 167 SER A CA 1
ATOM 1386 C C . SER A 1 167 ? -13.170 62.378 -4.514 1.00 36.75 167 SER A C 1
ATOM 1388 O O . SER A 1 167 ? -14.310 62.321 -4.057 1.00 36.75 167 SER A O 1
ATOM 1390 N N . THR A 1 168 ? -12.118 62.736 -3.788 1.00 35.41 168 THR A N 1
ATOM 1391 C CA . THR A 1 168 ? -12.174 63.334 -2.454 1.00 35.41 168 THR A CA 1
ATOM 1392 C C . THR A 1 168 ? -12.864 64.697 -2.530 1.00 35.41 168 THR A C 1
ATOM 1394 O O . THR A 1 168 ? -12.364 65.618 -3.175 1.00 35.41 168 THR A O 1
ATOM 1397 N N . ILE A 1 169 ? -14.011 64.829 -1.863 1.00 38.41 169 ILE A N 1
ATOM 1398 C CA . ILE A 1 169 ? -14.627 66.123 -1.553 1.00 38.41 169 ILE A CA 1
ATOM 1399 C C . ILE A 1 169 ? -13.932 66.645 -0.292 1.00 38.41 169 ILE A C 1
ATOM 1401 O O . ILE A 1 169 ? -13.954 65.989 0.747 1.00 38.41 169 ILE A O 1
ATOM 1405 N N . LYS A 1 170 ? -13.269 67.799 -0.420 1.00 36.66 170 LYS A N 1
ATOM 1406 C CA . LYS A 1 170 ? -12.798 68.609 0.708 1.00 36.66 170 LYS A CA 1
ATOM 1407 C C . LYS A 1 170 ? -14.008 69.213 1.419 1.00 36.66 170 LYS A C 1
ATOM 1409 O O . LYS A 1 170 ? -14.855 69.778 0.734 1.00 36.66 170 LYS A O 1
ATOM 1414 N N . ASN A 1 171 ? -14.013 69.145 2.745 1.00 39.69 171 ASN A N 1
ATOM 1415 C CA . ASN A 1 171 ? -14.487 70.199 3.641 1.00 39.69 171 ASN A CA 1
ATOM 1416 C C . ASN A 1 171 ? -13.511 70.256 4.813 1.00 39.69 171 ASN A C 1
ATOM 1418 O O . ASN A 1 171 ? -13.193 69.166 5.340 1.00 39.69 171 ASN A O 1
#

Secondary structure (DSSP, 8-state):
-HHHHHHHHHHTT--GGGG----TTPBPGGG--PPPHHHHHHHHHHTHHHHHHHHHHHHHHHHHHHHH-HHHHHHHHHHHHHHHHHHHHHHEEEEEE----TT-SS---TTBEEEEEPTT---HHHHHHHS-HHHHHHHHHHHHHHH-GGGG--------------PPPP-

Foldseek 3Di:
DLLVLLLVCVVVVHDLVVSQADDFQAFAPVPDDDDDPVRVVVVCVVCVVVVVVVVVVVVVSVVSCVVCPVVNSVVVSVVSVVVNVVLCVQFFDDKDQWDDDPDDPDDTDSRGIATDGDPPPPDVVSVLRRDHPVVNVVVVVVVCCVVCVVVPPPDPPPPPDDDDDDDDDDD

Sequence (171 aa):
MDESLVLLRHLLCWDIDDVVTFKLNARNPIYKSNLSETEKQNLLKLNYADALLYDRFVKKFDKEVEAFGRERMAAETAELNKRTLEWYEMCVSDEKPSNKRKKSKHYFNPRVMTLQTWMNVTNETCGSMTVEELPFTEQIRQRQMAIYPQSFKPVILRNKTKTTKLSTIKN

pLDDT: mean 87.68, std 15.55, range [35.41, 98.75]

Radius of gyration: 24.55 Å; chains: 1; bounding box: 42×91×52 Å